Protein AF-A0A353DMM1-F1 (afdb_monomer_lite)

pLDDT: mean 87.12, std 13.2, range [39.25, 97.5]

Radius of gyration: 12.27 Å; chains: 1; bounding box: 26×33×25 Å

Sequence (76 aa):
TISPKEENEIRKDFLSCQAENPSVYIAFFAKKEGLSVSIYKPNKKGKAMVVFQGRDAQKAVQKYLPSEKRPPLCQN

Foldseek 3Di:
DADPVLVVVVCVVQVVQWDDDPDPQFPTWGDDPFWIKTWGDADPVRDIDIAIDGPCSVVVCPVRPDPVPDDPPPPD

Secondary structure (DSSP, 8-state):
-B-HHHHHHHHHHHGGGB---S-TTEEEEEEETTEEEEEEPP-TTS-BEEEEESTTHHHHHHHHS-GGGSPP----

Structure (mmCIF, N/CA/C/O backbone):
data_AF-A0A353DMM1-F1
#
_entry.id   AF-A0A353DMM1-F1
#
loop_
_atom_site.group_PDB
_atom_site.id
_atom_site.type_symbol
_atom_site.label_atom_id
_atom_site.label_alt_id
_atom_site.label_comp_id
_atom_site.label_asym_id
_atom_site.label_entity_id
_atom_site.label_seq_id
_atom_site.pdbx_PDB_ins_code
_atom_site.Cartn_x
_atom_site.Cartn_y
_atom_site.Cartn_z
_atom_site.occupancy
_atom_site.B_iso_or_equiv
_atom_site.auth_seq_id
_atom_site.auth_comp_id
_atom_site.auth_asym_id
_atom_site.auth_atom_id
_atom_site.pdbx_PDB_model_num
ATOM 1 N N . THR A 1 1 ? 4.759 8.522 -5.608 1.00 82.81 1 THR A N 1
ATOM 2 C CA . THR A 1 1 ? 5.488 7.241 -5.456 1.00 82.81 1 THR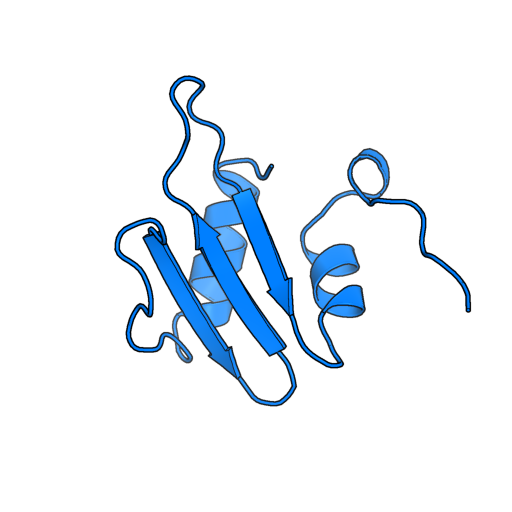 A CA 1
ATOM 3 C C . THR A 1 1 ? 6.149 7.206 -4.101 1.00 82.81 1 THR A C 1
ATOM 5 O O . THR A 1 1 ? 6.497 8.270 -3.598 1.00 82.81 1 THR A O 1
ATOM 8 N N . ILE A 1 2 ? 6.333 6.019 -3.539 1.00 87.00 2 ILE A N 1
ATOM 9 C CA . ILE A 1 2 ? 6.986 5.815 -2.242 1.00 87.00 2 ILE A CA 1
ATOM 10 C C . ILE A 1 2 ? 8.381 5.213 -2.416 1.00 87.00 2 ILE A C 1
ATOM 12 O O . ILE A 1 2 ? 8.687 4.594 -3.435 1.00 87.00 2 ILE A O 1
ATOM 16 N N . SER A 1 3 ? 9.234 5.465 -1.435 1.00 88.75 3 SER A N 1
ATOM 17 C CA . SER A 1 3 ? 10.543 4.853 -1.247 1.00 88.75 3 SER A CA 1
ATOM 18 C C . SER A 1 3 ? 10.399 3.445 -0.654 1.00 88.75 3 SER A C 1
ATOM 20 O O . SER A 1 3 ? 9.380 3.153 -0.024 1.00 88.75 3 SER A O 1
ATOM 22 N N . PRO A 1 4 ? 11.427 2.586 -0.771 1.00 88.81 4 PRO A N 1
ATOM 23 C CA . PRO A 1 4 ? 11.407 1.255 -0.160 1.00 88.81 4 PRO A CA 1
ATOM 24 C C . PRO A 1 4 ? 11.196 1.279 1.362 1.00 88.81 4 PRO A C 1
ATOM 26 O O . PRO A 1 4 ? 10.567 0.384 1.919 1.00 88.81 4 PRO A O 1
ATOM 29 N N . LYS A 1 5 ? 11.689 2.323 2.043 1.00 89.88 5 LYS A N 1
ATOM 30 C CA . LYS A 1 5 ? 11.483 2.509 3.484 1.00 89.88 5 LYS A CA 1
ATOM 31 C C . LYS A 1 5 ? 10.011 2.780 3.809 1.00 89.88 5 LYS A C 1
ATOM 33 O O . LYS A 1 5 ? 9.439 2.067 4.626 1.00 89.88 5 LYS A O 1
ATOM 38 N N . GLU A 1 6 ? 9.406 3.762 3.132 1.00 90.62 6 GLU A N 1
ATOM 39 C CA . GLU A 1 6 ? 7.977 4.090 3.271 1.00 90.62 6 GLU A CA 1
ATOM 40 C C . GLU A 1 6 ? 7.109 2.851 2.952 1.00 90.62 6 GLU A C 1
ATOM 42 O O . GLU A 1 6 ? 6.161 2.553 3.673 1.00 90.62 6 GLU A O 1
ATOM 47 N N . GLU A 1 7 ? 7.464 2.075 1.919 1.00 92.56 7 GLU A N 1
ATOM 48 C CA . GLU A 1 7 ? 6.770 0.828 1.569 1.00 92.56 7 GLU A CA 1
ATOM 49 C C . GLU A 1 7 ? 6.818 -0.213 2.690 1.00 92.56 7 GLU A C 1
ATOM 51 O O . GLU A 1 7 ? 5.782 -0.778 3.045 1.00 92.56 7 GLU A O 1
ATOM 56 N N . ASN A 1 8 ? 7.997 -0.459 3.262 1.00 93.56 8 ASN A N 1
ATOM 57 C CA . ASN A 1 8 ? 8.166 -1.436 4.335 1.00 93.56 8 ASN A CA 1
ATOM 58 C C . ASN A 1 8 ? 7.394 -1.047 5.600 1.00 93.56 8 ASN A C 1
ATOM 60 O O . ASN A 1 8 ? 6.776 -1.910 6.224 1.00 93.56 8 ASN A O 1
ATOM 64 N N . GLU A 1 9 ? 7.388 0.237 5.963 1.00 94.69 9 GLU A N 1
ATOM 65 C CA . GLU A 1 9 ? 6.608 0.742 7.098 1.00 94.69 9 GLU A CA 1
ATOM 66 C C . GLU A 1 9 ? 5.102 0.548 6.874 1.00 94.69 9 GLU A C 1
ATOM 68 O O . GLU A 1 9 ? 4.415 0.014 7.745 1.00 94.69 9 GLU A O 1
ATOM 73 N N . ILE A 1 10 ? 4.593 0.887 5.682 1.00 94.44 10 ILE A N 1
ATOM 74 C CA . ILE A 1 10 ? 3.184 0.666 5.328 1.00 94.44 10 ILE A CA 1
ATOM 75 C C . ILE A 1 10 ? 2.851 -0.832 5.372 1.00 94.44 10 ILE A C 1
ATOM 77 O O . ILE A 1 10 ? 1.866 -1.227 5.987 1.00 94.44 10 ILE A O 1
ATOM 81 N N . ARG A 1 11 ? 3.665 -1.696 4.758 1.00 95.25 11 ARG A N 1
ATOM 82 C CA . ARG A 1 11 ? 3.420 -3.148 4.773 1.00 95.25 11 ARG A CA 1
ATOM 83 C C . ARG A 1 11 ? 3.368 -3.695 6.196 1.00 95.25 11 ARG A C 1
ATOM 85 O O . ARG A 1 11 ? 2.470 -4.472 6.497 1.00 95.25 11 ARG A O 1
ATOM 92 N N . LYS A 1 12 ? 4.287 -3.273 7.070 1.00 96.50 12 LYS A N 1
ATOM 93 C CA . LYS A 1 12 ? 4.334 -3.712 8.470 1.00 96.50 12 LYS A CA 1
ATOM 94 C C . LYS A 1 12 ? 3.087 -3.283 9.245 1.00 96.50 12 LYS A C 1
ATOM 96 O O . LYS A 1 12 ? 2.483 -4.114 9.915 1.00 96.50 12 LYS A O 1
ATOM 101 N N . ASP A 1 13 ? 2.678 -2.023 9.114 1.00 95.44 13 ASP A N 1
ATOM 102 C CA . ASP A 1 13 ? 1.531 -1.466 9.842 1.00 95.44 13 ASP A CA 1
ATOM 103 C C . ASP A 1 13 ? 0.184 -2.069 9.414 1.00 95.44 13 ASP A C 1
ATOM 105 O O . ASP A 1 13 ? -0.776 -2.053 10.184 1.00 95.44 13 ASP A O 1
ATOM 109 N N . PHE A 1 14 ? 0.098 -2.578 8.183 1.00 95.62 14 PHE A N 1
ATOM 110 C CA . PHE A 1 14 ? -1.130 -3.134 7.614 1.00 95.62 14 PHE A CA 1
ATOM 111 C C . PHE A 1 14 ? -1.095 -4.656 7.432 1.00 95.62 14 PHE A C 1
ATOM 113 O O . PHE A 1 14 ? -2.063 -5.218 6.921 1.00 95.62 14 PHE A O 1
ATOM 120 N N . LEU A 1 15 ? -0.023 -5.330 7.863 1.00 95.25 15 LEU A N 1
ATOM 121 C CA . LEU A 1 15 ? 0.169 -6.769 7.667 1.00 95.25 15 LEU A CA 1
ATOM 122 C C . LEU A 1 15 ? -0.966 -7.600 8.283 1.00 95.25 15 LEU A C 1
ATOM 124 O O . LEU A 1 15 ? -1.453 -8.532 7.655 1.00 95.25 15 LEU A O 1
ATOM 128 N N . SER A 1 16 ? -1.430 -7.231 9.480 1.00 96.19 16 SER A N 1
ATOM 129 C CA . SER A 1 16 ? -2.528 -7.922 10.173 1.00 96.19 16 SER A CA 1
ATOM 130 C C . SER A 1 16 ? -3.894 -7.749 9.503 1.00 96.19 16 SER A C 1
ATOM 132 O O . SER A 1 16 ? -4.810 -8.516 9.782 1.00 96.19 16 SER A O 1
ATOM 134 N N . CYS A 1 17 ? -4.033 -6.758 8.620 1.00 95.31 17 CYS A N 1
ATOM 135 C CA . CYS A 1 17 ? -5.259 -6.458 7.880 1.00 95.31 17 CYS A CA 1
ATOM 136 C C . CYS A 1 17 ? -5.086 -6.712 6.374 1.00 95.31 17 CYS A C 1
ATOM 138 O O . CYS A 1 17 ? -5.815 -6.134 5.556 1.00 95.31 17 CYS A O 1
ATOM 140 N N . GLN A 1 18 ? -4.084 -7.514 5.995 1.00 95.88 18 GLN A N 1
ATOM 141 C CA . GLN A 1 18 ? -3.878 -7.914 4.612 1.00 95.88 18 GLN A CA 1
ATOM 142 C C . GLN A 1 18 ? -5.106 -8.686 4.129 1.00 95.88 18 GLN A C 1
ATOM 144 O O . GLN A 1 18 ? -5.619 -9.569 4.813 1.00 95.88 18 GLN A O 1
ATOM 149 N N . ALA A 1 19 ? -5.584 -8.320 2.948 1.00 94.25 19 ALA A N 1
ATOM 150 C CA . ALA A 1 19 ? -6.758 -8.921 2.340 1.00 94.25 19 ALA A CA 1
ATOM 151 C C . ALA A 1 19 ? -6.392 -9.516 0.981 1.00 94.25 19 ALA A C 1
ATOM 153 O O . ALA A 1 19 ? -5.288 -9.307 0.464 1.00 94.25 19 ALA A O 1
ATOM 154 N N . GLU A 1 20 ? -7.332 -10.260 0.404 1.00 93.38 20 GLU A N 1
ATOM 155 C CA . GLU A 1 20 ? -7.172 -10.794 -0.939 1.00 93.38 20 GLU A CA 1
ATOM 156 C C . GLU A 1 20 ? -6.887 -9.663 -1.929 1.00 93.38 20 GLU A C 1
ATOM 158 O O . GLU A 1 20 ? -7.506 -8.598 -1.900 1.00 93.38 20 GLU A O 1
ATOM 163 N N . ASN A 1 21 ? -5.894 -9.892 -2.781 1.00 91.38 21 ASN A N 1
ATOM 164 C CA . ASN A 1 21 ? -5.440 -8.901 -3.729 1.00 91.38 21 ASN A CA 1
ATOM 165 C C . ASN A 1 21 ? -6.450 -8.764 -4.885 1.00 91.38 21 ASN A C 1
ATOM 167 O O . ASN A 1 21 ? -6.587 -9.705 -5.666 1.00 91.38 21 ASN A O 1
ATOM 171 N N . PRO A 1 22 ? -7.091 -7.596 -5.071 1.00 87.88 22 PRO A N 1
ATOM 172 C CA . PRO A 1 22 ? -8.129 -7.438 -6.083 1.00 87.88 22 PRO A CA 1
ATOM 173 C C . PRO A 1 22 ? -7.574 -7.287 -7.509 1.00 87.88 22 PRO A C 1
ATOM 175 O O . PRO A 1 22 ? -8.349 -7.191 -8.457 1.00 87.88 22 PRO A O 1
ATOM 178 N N . SER A 1 23 ? -6.249 -7.198 -7.698 1.00 92.38 23 SER A N 1
ATOM 179 C CA . SER A 1 23 ? -5.659 -6.973 -9.019 1.00 92.38 23 SER A CA 1
ATOM 180 C C . SER A 1 23 ? -4.249 -7.540 -9.164 1.00 92.38 23 SER A C 1
ATOM 182 O O . SER A 1 23 ? -3.378 -7.341 -8.322 1.00 92.38 23 SER A O 1
ATOM 184 N N . VAL A 1 24 ? -3.958 -8.121 -10.330 1.00 92.56 24 VAL A N 1
ATOM 185 C CA . VAL A 1 24 ? -2.613 -8.607 -10.689 1.00 92.56 24 VAL A CA 1
ATOM 186 C C . VAL A 1 24 ? -1.540 -7.509 -10.712 1.00 92.56 24 VAL A C 1
ATOM 188 O O . VAL A 1 24 ? -0.346 -7.817 -10.669 1.00 92.56 24 VAL A O 1
ATOM 191 N N . TYR A 1 25 ? -1.930 -6.233 -10.779 1.00 92.88 25 TYR A N 1
ATOM 192 C CA . TYR A 1 25 ? -1.011 -5.088 -10.766 1.00 92.88 25 TYR A CA 1
ATOM 193 C C . TYR A 1 25 ? -0.660 -4.605 -9.357 1.00 92.88 25 TYR A C 1
ATOM 195 O O . TYR A 1 25 ? 0.302 -3.853 -9.177 1.00 92.88 25 TYR A O 1
ATOM 203 N N . ILE A 1 26 ? -1.417 -5.040 -8.355 1.00 94.94 26 ILE A N 1
ATOM 204 C CA . ILE A 1 26 ? -1.179 -4.708 -6.958 1.00 94.94 26 ILE A CA 1
ATOM 205 C C . ILE A 1 26 ? -0.214 -5.750 -6.381 1.00 94.94 26 ILE A C 1
ATOM 207 O O . ILE A 1 26 ? -0.326 -6.946 -6.635 1.00 94.94 26 ILE A O 1
ATOM 211 N N . ALA A 1 27 ? 0.796 -5.282 -5.659 1.00 94.50 27 ALA A N 1
ATOM 212 C CA . ALA A 1 27 ? 1.773 -6.106 -4.956 1.00 94.50 27 ALA A CA 1
ATOM 213 C C . ALA A 1 27 ? 1.370 -6.355 -3.495 1.00 94.50 27 ALA A C 1
ATOM 215 O O . ALA A 1 27 ? 1.791 -7.346 -2.903 1.00 94.50 27 ALA A O 1
ATOM 216 N N . PHE A 1 28 ? 0.580 -5.453 -2.910 1.00 95.94 28 PHE A N 1
ATOM 217 C CA . PHE A 1 28 ? 0.058 -5.576 -1.554 1.00 95.94 28 PHE A CA 1
ATOM 218 C C . PHE A 1 28 ? -1.271 -4.830 -1.431 1.00 95.94 28 PHE A C 1
ATOM 220 O O . PHE A 1 28 ? -1.368 -3.664 -1.821 1.00 95.94 28 PHE A O 1
ATOM 227 N N . PHE A 1 29 ? -2.273 -5.501 -0.870 1.00 97.31 29 PHE A N 1
ATOM 228 C CA . PHE A 1 29 ? -3.575 -4.924 -0.569 1.00 97.31 29 PHE A CA 1
ATOM 229 C C . PHE A 1 29 ? -3.950 -5.213 0.879 1.00 97.31 29 PHE A C 1
ATOM 231 O O . PHE A 1 29 ? -3.827 -6.343 1.352 1.00 97.31 29 PHE A O 1
ATOM 238 N N . ALA A 1 30 ? -4.424 -4.190 1.576 1.00 97.50 30 ALA A N 1
ATOM 239 C CA . ALA A 1 30 ? -4.919 -4.320 2.935 1.00 97.50 30 ALA A CA 1
ATOM 240 C C . ALA A 1 30 ? -6.143 -3.436 3.135 1.00 97.50 30 ALA A C 1
ATOM 242 O O . ALA A 1 30 ? -6.252 -2.349 2.556 1.00 97.50 30 ALA A O 1
ATOM 243 N N . LYS A 1 31 ? -7.060 -3.893 3.984 1.00 96.06 31 LYS A N 1
ATOM 244 C CA . LYS A 1 31 ? -8.293 -3.175 4.294 1.00 96.06 31 LYS A CA 1
ATOM 245 C C . LYS A 1 31 ? -8.563 -3.249 5.786 1.00 96.06 31 LYS A C 1
ATOM 247 O O . LYS A 1 31 ? -8.644 -4.328 6.358 1.00 96.06 31 LYS A O 1
ATOM 252 N N . LYS A 1 32 ? -8.745 -2.088 6.403 1.00 93.75 32 LYS A N 1
ATOM 253 C CA . LYS A 1 32 ? -9.261 -1.948 7.764 1.00 93.75 32 LYS A CA 1
ATOM 254 C C . LYS A 1 32 ? -10.449 -0.995 7.757 1.00 93.75 32 LYS A C 1
ATOM 256 O O . LYS A 1 32 ? -10.765 -0.392 6.728 1.00 93.75 32 LYS A O 1
ATOM 261 N N . GLU A 1 33 ? -11.121 -0.856 8.890 1.00 92.06 33 GLU A N 1
ATOM 262 C CA . GLU A 1 33 ? -12.275 0.033 8.983 1.00 92.06 33 GLU A CA 1
ATOM 263 C C . GLU A 1 33 ? -11.903 1.467 8.560 1.00 92.06 33 GLU A C 1
ATOM 265 O O . GLU A 1 33 ? -10.958 2.058 9.079 1.00 92.06 33 GLU A O 1
ATOM 270 N N . GLY A 1 34 ? -12.619 2.008 7.570 1.00 92.31 34 GLY A N 1
ATOM 271 C CA . GLY A 1 34 ? -12.420 3.374 7.079 1.00 92.31 34 GLY A CA 1
ATOM 272 C C . GLY A 1 34 ? -11.197 3.614 6.181 1.00 92.31 34 GLY A C 1
ATOM 273 O O . GLY A 1 34 ? -11.045 4.738 5.695 1.00 92.31 34 GLY A O 1
ATOM 274 N N . LEU A 1 35 ? -10.356 2.602 5.919 1.00 96.12 35 LEU A N 1
ATOM 275 C CA . LEU A 1 35 ? -9.153 2.746 5.092 1.00 96.12 35 LEU A CA 1
ATOM 276 C C . LEU A 1 35 ? -8.793 1.468 4.322 1.00 96.12 35 LEU A C 1
ATOM 278 O O . LEU A 1 35 ? -8.568 0.410 4.911 1.00 96.12 35 LEU A O 1
ATOM 282 N N . SER A 1 36 ? -8.615 1.597 3.012 1.00 96.06 36 SER A N 1
ATOM 283 C CA . SER A 1 36 ? -7.948 0.608 2.165 1.00 96.06 36 SER A CA 1
ATOM 284 C C . SER A 1 36 ? -6.623 1.143 1.633 1.00 96.06 36 SER A C 1
ATOM 286 O O . SER A 1 36 ? -6.495 2.325 1.303 1.00 96.06 36 SER A O 1
ATOM 288 N N . VAL A 1 37 ? -5.644 0.248 1.531 1.00 96.38 37 VAL A N 1
ATOM 289 C CA . VAL A 1 37 ? -4.286 0.536 1.069 1.00 96.38 37 VAL A CA 1
ATOM 290 C C . VAL A 1 37 ? -3.957 -0.385 -0.093 1.00 96.38 37 VAL A C 1
ATOM 292 O O . VAL A 1 37 ? -4.100 -1.599 0.016 1.00 96.38 37 VAL A O 1
ATOM 295 N N . SER A 1 38 ? -3.502 0.191 -1.201 1.00 96.62 38 SER A N 1
ATOM 296 C CA . SER A 1 38 ? -3.016 -0.552 -2.366 1.00 96.62 38 SER A CA 1
ATOM 297 C C . SER A 1 38 ? -1.598 -0.114 -2.697 1.00 96.62 38 SER A C 1
ATOM 299 O O . SER A 1 38 ? -1.375 1.064 -2.972 1.00 96.62 38 SER A O 1
ATOM 301 N N . ILE A 1 39 ? -0.651 -1.049 -2.698 1.00 95.50 39 ILE A N 1
ATOM 302 C CA . ILE A 1 39 ? 0.718 -0.829 -3.175 1.00 95.50 39 ILE A CA 1
ATOM 303 C C . ILE A 1 39 ? 0.852 -1.533 -4.516 1.00 95.50 39 ILE A C 1
ATOM 305 O O . ILE A 1 39 ? 0.717 -2.751 -4.605 1.00 95.50 39 ILE A O 1
ATOM 309 N N . TYR A 1 40 ? 1.106 -0.767 -5.566 1.00 94.44 40 TYR A N 1
ATOM 310 C CA . TYR A 1 40 ? 1.257 -1.275 -6.922 1.00 94.44 40 TYR A CA 1
ATOM 311 C C . TYR A 1 40 ? 2.671 -1.788 -7.157 1.00 94.44 40 TYR A C 1
ATOM 313 O O . TYR A 1 40 ? 3.637 -1.245 -6.611 1.00 94.44 40 TYR A O 1
ATOM 321 N N . LYS A 1 41 ? 2.790 -2.809 -8.012 1.00 91.81 41 LYS A N 1
ATOM 322 C CA . LYS A 1 41 ? 4.086 -3.306 -8.483 1.00 91.81 41 LYS A CA 1
ATOM 323 C C . LYS A 1 41 ? 4.929 -2.136 -9.024 1.00 91.81 41 LYS A C 1
ATOM 325 O O . LYS A 1 41 ? 4.382 -1.259 -9.700 1.00 91.81 41 LYS A O 1
ATOM 330 N N . PRO A 1 42 ? 6.240 -2.094 -8.733 1.00 88.75 42 PRO A N 1
ATOM 331 C CA . PRO A 1 42 ? 7.095 -1.005 -9.177 1.00 88.75 42 PRO A CA 1
ATOM 332 C C . PRO A 1 42 ? 7.139 -0.920 -10.705 1.00 88.75 42 PRO A C 1
ATOM 334 O O . PRO A 1 42 ? 7.127 -1.930 -11.409 1.00 88.75 42 PRO A O 1
ATOM 337 N N . ASN A 1 43 ? 7.200 0.304 -11.228 1.00 82.62 43 ASN A N 1
ATOM 338 C CA . ASN A 1 43 ? 7.375 0.524 -12.664 1.00 82.62 43 ASN A CA 1
ATOM 339 C C . ASN A 1 43 ? 8.827 0.242 -13.109 1.00 82.62 43 ASN A C 1
ATOM 341 O O . ASN A 1 43 ? 9.700 -0.030 -12.287 1.00 82.62 43 ASN A O 1
ATOM 345 N N . LYS A 1 44 ? 9.124 0.386 -14.411 1.00 81.12 44 LYS A N 1
ATOM 346 C CA . LYS A 1 44 ? 10.477 0.192 -14.986 1.00 81.12 44 LYS A CA 1
ATOM 347 C C . LYS A 1 44 ? 11.587 1.039 -14.330 1.00 81.12 44 LYS A C 1
ATOM 349 O O . LYS A 1 44 ? 12.758 0.777 -14.563 1.00 81.12 44 LYS A O 1
ATOM 354 N N . LYS A 1 45 ? 11.237 2.054 -13.530 1.00 78.94 45 LYS A N 1
ATOM 355 C CA . LYS A 1 45 ? 12.168 2.911 -12.775 1.00 78.94 45 LYS A CA 1
ATOM 356 C C . LYS A 1 45 ? 12.288 2.503 -11.296 1.00 78.94 45 LYS A C 1
ATOM 358 O O . LYS A 1 45 ? 12.795 3.286 -10.500 1.00 78.94 45 LYS A O 1
ATOM 363 N N . GLY A 1 46 ? 11.760 1.339 -10.909 1.00 79.50 46 GLY A N 1
ATOM 364 C CA . GLY A 1 46 ? 11.806 0.819 -9.538 1.00 79.50 46 GLY A CA 1
ATOM 365 C C . GLY A 1 46 ? 10.922 1.573 -8.540 1.00 79.50 46 GLY A C 1
ATOM 366 O O . GLY A 1 46 ? 11.061 1.384 -7.337 1.00 79.50 46 GLY A O 1
ATOM 367 N N . LYS A 1 47 ? 10.023 2.451 -9.005 1.00 80.62 47 LYS A N 1
ATOM 368 C CA . LYS A 1 47 ? 9.182 3.267 -8.119 1.00 80.62 47 LYS A CA 1
ATOM 369 C C . LYS A 1 47 ? 7.840 2.583 -7.876 1.00 80.62 47 LYS A C 1
ATOM 371 O O . LYS A 1 47 ? 7.069 2.412 -8.822 1.00 80.62 47 LYS A O 1
ATOM 376 N N . ALA A 1 48 ? 7.550 2.260 -6.617 1.00 89.50 48 ALA A N 1
ATOM 377 C CA . ALA A 1 48 ? 6.239 1.790 -6.182 1.00 89.50 48 ALA A CA 1
ATOM 378 C C . ALA A 1 48 ? 5.268 2.964 -5.984 1.00 89.50 48 ALA A C 1
ATOM 380 O O . ALA A 1 48 ? 5.639 4.078 -5.582 1.00 89.50 48 ALA A O 1
ATOM 381 N N . MET A 1 49 ? 3.997 2.721 -6.283 1.00 91.69 49 MET A N 1
ATOM 382 C CA . MET A 1 49 ? 2.912 3.664 -6.036 1.00 91.69 49 MET A CA 1
ATOM 383 C C . MET A 1 49 ? 2.032 3.117 -4.922 1.00 91.69 49 MET A C 1
ATOM 385 O O . MET A 1 49 ? 1.685 1.941 -4.943 1.00 91.69 49 MET A O 1
ATOM 389 N N . VAL A 1 50 ? 1.658 3.979 -3.980 1.00 93.75 50 VAL A N 1
ATOM 390 C CA . VAL A 1 50 ? 0.656 3.664 -2.964 1.00 93.75 50 VAL A CA 1
ATOM 391 C C . VAL A 1 50 ? -0.581 4.512 -3.183 1.00 93.75 50 VAL A C 1
ATOM 393 O O . VAL A 1 50 ? -0.477 5.688 -3.537 1.00 93.75 50 VAL A O 1
ATOM 396 N N . VAL A 1 51 ? -1.737 3.903 -2.964 1.00 94.00 51 VAL A N 1
ATOM 397 C CA . VAL A 1 51 ? -3.036 4.562 -2.964 1.00 94.00 51 VAL A CA 1
ATOM 398 C C . VAL A 1 51 ? -3.724 4.257 -1.638 1.00 94.00 51 VAL A C 1
ATOM 400 O O . VAL A 1 51 ? -3.861 3.095 -1.253 1.00 94.00 51 VAL A O 1
ATOM 403 N N . PHE A 1 52 ? -4.155 5.318 -0.959 1.00 94.50 52 PHE A N 1
ATOM 404 C CA . PHE A 1 52 ? -4.984 5.267 0.240 1.00 94.50 52 PHE A CA 1
ATOM 405 C C . PHE A 1 52 ? -6.403 5.697 -0.138 1.00 94.50 52 PHE A C 1
ATOM 407 O O . PHE A 1 52 ? -6.573 6.738 -0.769 1.00 94.50 52 PHE A O 1
ATOM 414 N N . GLN A 1 53 ? -7.414 4.911 0.229 1.00 94.31 53 GLN A N 1
ATOM 415 C CA . GLN A 1 53 ? -8.825 5.215 -0.046 1.00 94.31 53 GLN A CA 1
ATOM 416 C C . GLN A 1 53 ? -9.687 4.998 1.198 1.00 94.31 53 GLN A C 1
ATOM 418 O O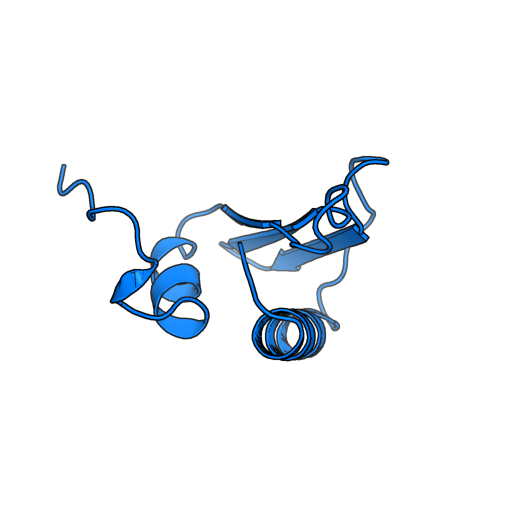 . GLN A 1 53 ? -9.383 4.147 2.028 1.00 94.31 53 GLN A O 1
ATOM 423 N N . GLY A 1 54 ? -10.777 5.756 1.310 1.00 94.88 54 GLY A N 1
ATOM 424 C CA . GLY A 1 54 ? -11.681 5.739 2.461 1.00 94.88 54 GLY A CA 1
ATOM 425 C C . GLY A 1 54 ? -11.594 7.011 3.306 1.00 94.88 54 GLY A C 1
ATOM 426 O O . GLY A 1 54 ? -10.798 7.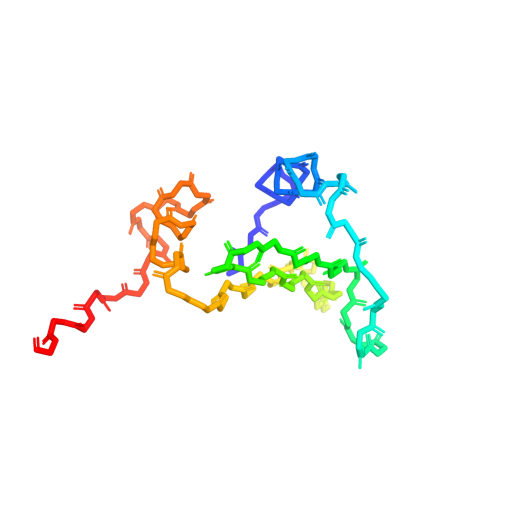908 3.028 1.00 94.88 54 GLY A O 1
ATOM 427 N N . ARG A 1 55 ? -12.430 7.090 4.348 1.00 95.81 55 ARG A N 1
ATOM 428 C CA . ARG A 1 55 ? -12.570 8.279 5.211 1.00 95.81 55 ARG A CA 1
ATOM 429 C C . ARG A 1 55 ? -11.271 8.680 5.918 1.00 95.81 55 ARG A C 1
ATOM 431 O O . ARG A 1 55 ? -11.060 9.856 6.185 1.00 95.81 55 ARG A O 1
ATOM 438 N N . ASP A 1 56 ? -10.383 7.721 6.186 1.00 94.81 56 ASP A N 1
ATOM 439 C CA . ASP A 1 56 ? -9.109 7.966 6.871 1.00 94.81 56 ASP A CA 1
ATOM 440 C C . ASP A 1 56 ? -7.911 8.078 5.903 1.00 94.81 56 ASP A C 1
ATOM 442 O O . ASP A 1 56 ? -6.756 8.124 6.336 1.00 94.81 56 ASP A O 1
ATOM 446 N N . ALA A 1 57 ? -8.154 8.161 4.587 1.00 93.19 57 ALA A N 1
ATOM 447 C CA . ALA A 1 57 ? -7.096 8.236 3.576 1.00 93.19 57 ALA A CA 1
ATOM 448 C C . ALA A 1 57 ? -6.198 9.468 3.742 1.00 93.19 57 ALA A C 1
ATOM 450 O O . ALA A 1 57 ? -4.977 9.357 3.650 1.00 93.19 57 ALA A O 1
ATOM 451 N N . GLN A 1 58 ? -6.777 10.632 4.048 1.00 90.44 58 GLN A N 1
ATOM 452 C CA . GLN A 1 58 ? -6.011 11.866 4.236 1.00 90.44 58 GLN A CA 1
ATOM 453 C C . GLN A 1 58 ? -5.040 11.762 5.421 1.00 90.44 58 GLN A C 1
ATOM 455 O O . GLN A 1 58 ? -3.881 12.158 5.303 1.00 90.44 58 GLN A O 1
ATOM 460 N N . LYS A 1 59 ? -5.477 11.171 6.540 1.00 91.31 59 LYS A N 1
ATOM 461 C CA . LYS A 1 59 ? -4.613 10.917 7.705 1.00 91.31 59 LYS A CA 1
ATOM 462 C C . LYS A 1 59 ? -3.477 9.957 7.352 1.00 91.31 59 LYS A C 1
ATOM 464 O O . LYS A 1 59 ? -2.337 10.179 7.748 1.00 91.31 59 LYS A O 1
ATOM 469 N N . ALA A 1 60 ? -3.765 8.916 6.569 1.00 92.31 60 ALA A N 1
ATOM 470 C CA . ALA A 1 60 ? -2.744 7.982 6.101 1.00 92.31 60 ALA A CA 1
ATOM 471 C C . ALA A 1 60 ? -1.710 8.668 5.192 1.00 92.31 60 ALA A C 1
ATOM 473 O O . ALA A 1 60 ? -0.510 8.482 5.385 1.00 92.31 60 ALA A O 1
ATOM 474 N N . VAL A 1 61 ? -2.150 9.527 4.265 1.00 90.88 61 VAL A N 1
ATOM 475 C CA . VAL A 1 61 ? -1.249 10.340 3.431 1.00 90.88 61 VAL A CA 1
ATOM 476 C C . VAL A 1 61 ? -0.349 11.217 4.302 1.00 90.88 61 VAL A C 1
ATOM 478 O O . VAL A 1 61 ? 0.854 11.239 4.083 1.00 90.88 61 VAL A O 1
ATOM 481 N N . GLN A 1 62 ? -0.890 11.889 5.321 1.00 89.56 62 GLN A N 1
ATOM 482 C CA . GLN A 1 62 ? -0.089 12.722 6.226 1.00 89.56 62 GLN A CA 1
ATOM 483 C C . GLN A 1 62 ? 0.939 11.922 7.038 1.00 89.56 62 GLN A C 1
ATOM 485 O O . GLN A 1 62 ? 2.014 12.445 7.321 1.00 89.56 62 GLN A O 1
ATOM 490 N N . LYS A 1 63 ? 0.622 10.673 7.404 1.00 90.81 63 LYS A N 1
ATOM 491 C CA . LYS A 1 63 ? 1.524 9.799 8.163 1.00 90.81 63 LYS A CA 1
ATOM 492 C C . LYS A 1 63 ? 2.683 9.273 7.311 1.00 90.81 63 LYS A C 1
ATOM 494 O O . LYS A 1 63 ? 3.815 9.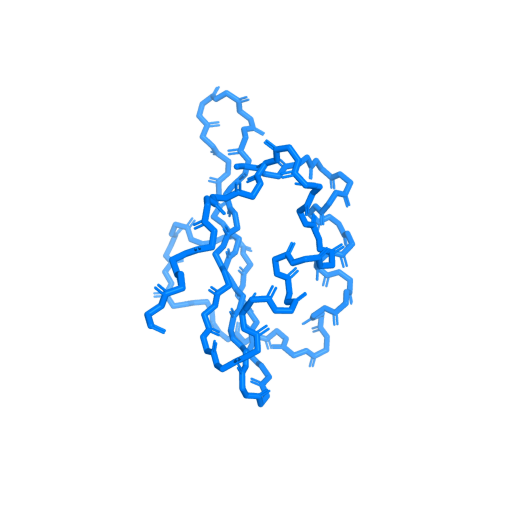276 7.778 1.00 90.81 63 LYS A O 1
ATOM 499 N N . TYR A 1 64 ? 2.400 8.792 6.099 1.00 89.31 64 TYR A N 1
ATOM 500 C CA . TYR A 1 64 ? 3.376 8.032 5.304 1.00 89.31 64 TYR A CA 1
ATOM 501 C C . TYR A 1 64 ? 4.008 8.813 4.150 1.00 89.31 64 TYR A C 1
ATOM 503 O O . TYR A 1 64 ? 5.018 8.369 3.609 1.00 89.31 64 TYR A O 1
ATOM 511 N N . LEU A 1 65 ? 3.420 9.937 3.728 1.00 83.56 65 LEU A N 1
ATOM 512 C CA . LEU A 1 65 ? 3.963 10.758 2.649 1.00 83.56 65 LEU A CA 1
ATOM 513 C C . LEU A 1 65 ? 4.460 12.103 3.208 1.00 83.56 65 LEU A C 1
ATOM 515 O O . LEU A 1 65 ? 3.679 12.851 3.808 1.00 83.56 65 LEU A O 1
ATOM 519 N N . PRO A 1 66 ? 5.741 12.457 2.988 1.00 73.75 66 PRO A N 1
ATOM 520 C CA . PRO A 1 66 ? 6.279 13.743 3.413 1.00 73.75 66 PRO A CA 1
ATOM 521 C C . PRO A 1 66 ? 5.525 14.899 2.748 1.00 73.75 66 PRO A C 1
ATOM 523 O O . PRO A 1 66 ? 5.015 14.757 1.636 1.00 73.75 66 PRO A O 1
ATOM 526 N N . SER A 1 67 ? 5.469 16.051 3.426 1.00 67.38 67 SER A N 1
ATOM 527 C CA . SER A 1 67 ? 4.743 17.260 2.992 1.00 67.38 67 SER A CA 1
ATOM 528 C C . SER A 1 67 ? 5.012 17.651 1.541 1.00 67.38 67 SER A C 1
ATOM 530 O O . SER A 1 67 ? 4.080 17.981 0.819 1.00 67.38 67 SER A O 1
ATOM 532 N N . GLU A 1 68 ? 6.260 17.519 1.098 1.00 65.44 68 GLU A N 1
ATOM 533 C CA . GLU A 1 68 ? 6.717 17.851 -0.257 1.00 65.44 68 GLU A CA 1
ATOM 534 C C . GLU A 1 68 ? 6.131 16.944 -1.352 1.00 65.44 68 GLU A C 1
ATOM 536 O O . GLU A 1 68 ? 6.117 17.308 -2.523 1.00 65.44 68 GLU A O 1
ATOM 541 N N . LYS A 1 69 ? 5.649 15.748 -0.988 1.00 65.19 69 LYS A N 1
ATOM 542 C CA . LYS A 1 69 ? 5.046 14.771 -1.910 1.00 65.19 69 LYS A CA 1
ATOM 543 C C . LYS A 1 69 ? 3.518 14.740 -1.826 1.00 65.19 69 LYS A C 1
ATOM 545 O O . LYS A 1 69 ? 2.901 13.922 -2.514 1.00 65.19 69 LYS A O 1
ATOM 550 N N . ARG A 1 70 ? 2.899 15.553 -0.960 1.00 65.50 70 ARG A N 1
ATOM 551 C CA . ARG A 1 70 ? 1.440 15.573 -0.818 1.00 65.50 70 ARG A CA 1
ATOM 552 C C . ARG A 1 70 ? 0.838 16.371 -1.979 1.00 65.50 70 ARG A C 1
ATOM 554 O O . ARG A 1 70 ? 1.289 17.488 -2.224 1.00 65.50 70 ARG A O 1
ATOM 561 N N . PRO A 1 7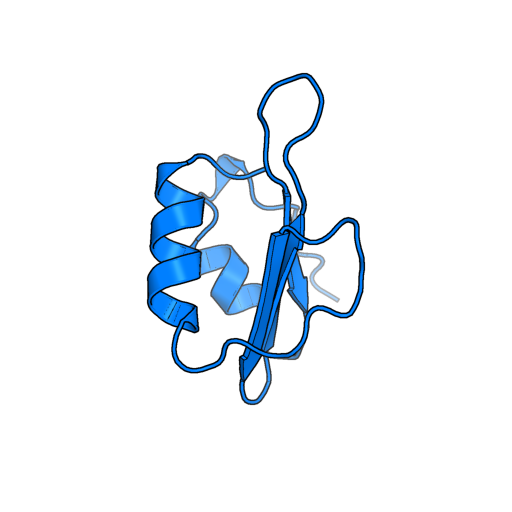1 ? -0.178 15.847 -2.687 1.00 60.28 71 PRO A N 1
ATOM 562 C CA . PRO A 1 71 ? -0.977 16.699 -3.558 1.00 60.28 71 PRO A CA 1
ATOM 563 C C . PRO A 1 71 ? -1.621 17.818 -2.717 1.00 60.28 71 PRO A C 1
ATOM 565 O O . PRO A 1 71 ? -1.853 17.606 -1.518 1.00 60.28 71 PRO A O 1
ATOM 568 N N . PRO A 1 72 ? -1.899 18.998 -3.304 1.00 56.94 72 PRO A N 1
ATOM 569 C CA . PRO A 1 72 ? -2.608 20.057 -2.599 1.00 56.94 72 PRO A CA 1
ATOM 570 C C . PRO A 1 72 ? -3.907 19.486 -2.032 1.00 56.94 72 PRO A C 1
ATOM 572 O O . PRO A 1 72 ? -4.636 18.765 -2.715 1.00 56.94 72 PRO A O 1
ATOM 575 N N . LEU A 1 73 ? -4.158 19.754 -0.751 1.00 55.44 73 LEU A N 1
ATOM 576 C CA . LEU A 1 73 ? -5.422 19.393 -0.129 1.00 55.44 73 LEU A CA 1
ATOM 577 C C . LEU A 1 73 ? -6.503 20.205 -0.841 1.00 55.44 73 LEU A C 1
ATOM 579 O O . LEU A 1 73 ? -6.569 21.416 -0.650 1.00 55.44 73 LEU A O 1
ATOM 583 N N . CYS A 1 74 ? -7.323 19.560 -1.673 1.00 47.81 74 CYS A N 1
ATOM 584 C CA . CYS A 1 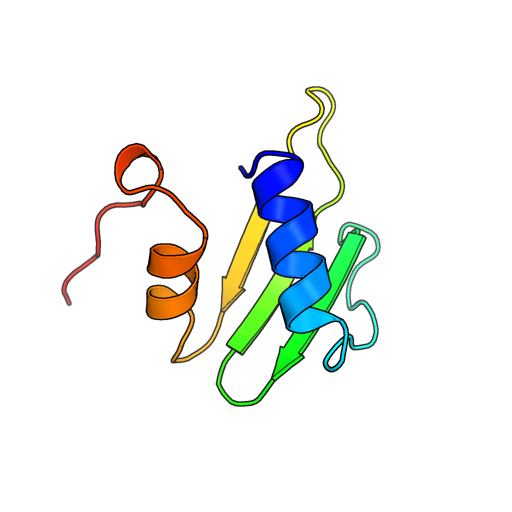74 ? -8.563 20.173 -2.127 1.00 47.81 74 CYS A CA 1
ATOM 585 C C . CYS A 1 74 ? -9.427 20.384 -0.881 1.00 47.81 74 CYS A C 1
ATOM 587 O O . CYS A 1 74 ? -9.992 19.433 -0.339 1.00 47.81 74 CYS A O 1
ATOM 589 N N . GLN A 1 75 ? -9.437 21.614 -0.375 1.00 43.38 75 GLN A N 1
ATOM 590 C CA . GLN A 1 75 ? -10.430 22.069 0.582 1.00 43.38 75 GLN A CA 1
ATOM 591 C C . GLN A 1 75 ? -11.703 22.303 -0.235 1.00 43.38 75 GLN A C 1
ATOM 593 O O . GLN A 1 75 ? -11.750 23.245 -1.022 1.00 43.38 75 GLN A O 1
ATOM 598 N N . ASN A 1 76 ? -12.658 21.376 -0.135 1.00 39.25 76 ASN A N 1
ATOM 599 C CA . ASN A 1 76 ? -14.033 21.613 -0.576 1.00 39.25 76 ASN A CA 1
ATOM 600 C C . ASN A 1 76 ? -14.752 22.488 0.447 1.00 39.25 76 ASN A C 1
ATOM 602 O O . ASN A 1 76 ? -14.501 22.269 1.657 1.00 39.25 76 ASN A O 1
#